Protein AF-A0A4S2AD80-F1 (afdb_monomer_lite)

Structure (mmCIF, N/CA/C/O backbone):
data_AF-A0A4S2AD80-F1
#
_entry.id   AF-A0A4S2AD80-F1
#
loop_
_atom_site.group_PDB
_atom_site.id
_atom_site.type_symbol
_atom_site.label_atom_id
_atom_site.label_alt_id
_atom_site.label_comp_id
_atom_site.label_asym_id
_atom_site.label_entity_id
_atom_site.label_seq_id
_atom_site.pdbx_PDB_ins_code
_atom_site.Cartn_x
_atom_site.Cartn_y
_atom_site.Cartn_z
_atom_site.occupancy
_atom_site.B_iso_or_equiv
_atom_site.auth_seq_id
_atom_site.auth_comp_id
_atom_site.auth_asym_id
_atom_site.auth_atom_id
_atom_site.pdbx_PDB_model_num
ATOM 1 N N . MET A 1 1 ? 10.348 11.667 -12.658 1.00 74.06 1 MET A N 1
ATOM 2 C CA . MET A 1 1 ? 10.059 10.318 -12.123 1.00 74.06 1 MET A CA 1
ATOM 3 C C . MET A 1 1 ? 10.846 9.302 -12.933 1.00 74.06 1 MET A C 1
ATOM 5 O O . MET A 1 1 ? 10.811 9.388 -14.156 1.00 74.06 1 MET A O 1
ATOM 9 N N . ASN A 1 2 ? 11.609 8.424 -12.281 1.00 86.81 2 ASN A N 1
ATOM 10 C CA . ASN A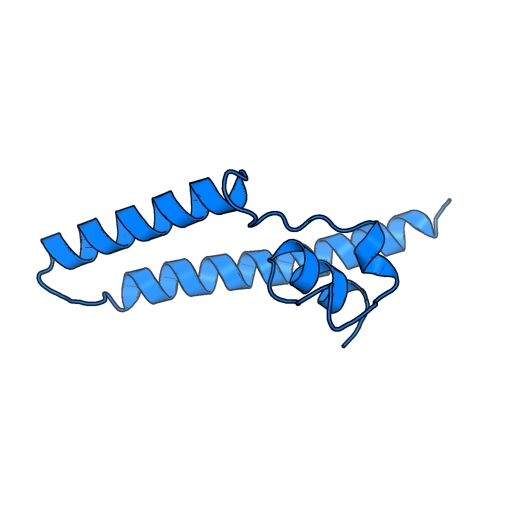 1 2 ? 12.415 7.408 -12.972 1.00 86.81 2 ASN A CA 1
ATOM 11 C C . ASN A 1 2 ? 11.561 6.191 -13.393 1.00 86.81 2 ASN A C 1
ATOM 13 O O . ASN A 1 2 ? 10.388 6.104 -13.036 1.00 86.81 2 ASN A O 1
ATOM 17 N N . GLU A 1 3 ? 12.142 5.283 -14.178 1.00 89.19 3 GLU A N 1
ATOM 18 C CA . GLU A 1 3 ? 11.465 4.093 -14.723 1.00 89.19 3 GLU A CA 1
ATOM 19 C C . GLU A 1 3 ? 10.856 3.204 -13.631 1.00 89.19 3 GLU A C 1
ATOM 21 O O . GLU A 1 3 ? 9.653 2.965 -13.642 1.00 89.19 3 GLU A O 1
ATOM 26 N N . LYS A 1 4 ? 11.635 2.795 -12.622 1.00 91.94 4 LYS A N 1
ATOM 27 C CA . LYS A 1 4 ? 11.118 1.943 -11.537 1.00 91.94 4 LYS A CA 1
ATOM 28 C C . LYS A 1 4 ? 9.967 2.580 -10.754 1.00 91.94 4 LYS A C 1
ATOM 30 O O . LYS A 1 4 ? 9.042 1.884 -10.356 1.00 91.94 4 LYS A O 1
ATOM 35 N N . GLN A 1 5 ? 9.981 3.904 -10.585 1.00 91.38 5 GLN A N 1
ATOM 36 C CA . GLN A 1 5 ? 8.865 4.637 -9.986 1.00 91.38 5 GLN A CA 1
ATOM 37 C C . GLN A 1 5 ? 7.622 4.632 -10.886 1.00 91.38 5 GLN A C 1
ATOM 39 O O . GLN A 1 5 ? 6.516 4.546 -10.363 1.00 91.38 5 GLN A O 1
ATOM 44 N N . ARG A 1 6 ? 7.778 4.717 -12.2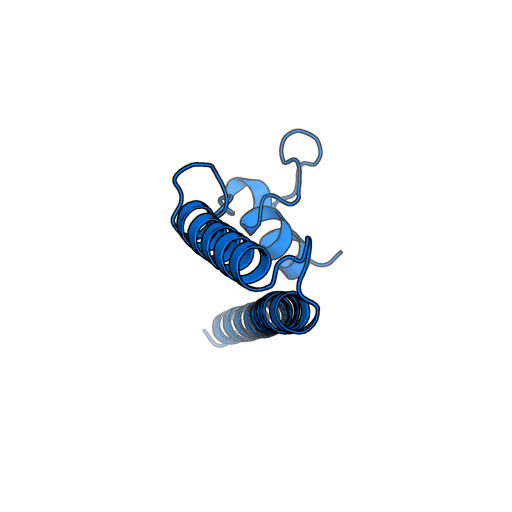17 1.00 89.75 6 ARG A N 1
ATOM 45 C CA . ARG A 1 6 ? 6.652 4.570 -13.157 1.00 89.75 6 ARG A CA 1
ATOM 46 C C . ARG A 1 6 ? 6.053 3.173 -13.066 1.00 89.75 6 ARG A C 1
ATOM 48 O O . ARG A 1 6 ? 4.856 3.064 -12.847 1.00 89.75 6 ARG A O 1
ATOM 55 N N . ILE A 1 7 ? 6.888 2.138 -13.153 1.00 91.56 7 ILE A N 1
ATOM 56 C CA . ILE A 1 7 ? 6.467 0.732 -13.059 1.00 91.56 7 ILE A CA 1
ATOM 57 C C . ILE A 1 7 ? 5.727 0.482 -11.748 1.00 91.56 7 ILE A C 1
ATOM 59 O O . ILE A 1 7 ? 4.626 -0.053 -11.763 1.00 91.56 7 ILE A O 1
ATOM 63 N N . PHE A 1 8 ? 6.288 0.926 -10.622 1.00 93.00 8 PHE A N 1
ATOM 64 C CA . PHE A 1 8 ? 5.636 0.772 -9.326 1.00 93.00 8 PHE A CA 1
ATOM 65 C C . PHE A 1 8 ? 4.263 1.452 -9.294 1.00 93.00 8 PHE A C 1
ATOM 67 O O . PHE A 1 8 ? 3.292 0.836 -8.871 1.00 93.00 8 PHE A O 1
ATOM 74 N N . LYS A 1 9 ? 4.145 2.695 -9.776 1.00 90.44 9 LYS A N 1
ATOM 75 C CA . LYS A 1 9 ? 2.854 3.400 -9.792 1.00 90.44 9 LYS A CA 1
ATOM 76 C C . LYS A 1 9 ? 1.824 2.744 -10.705 1.00 90.44 9 LYS A C 1
ATOM 78 O O . LYS A 1 9 ? 0.669 2.665 -10.310 1.00 90.44 9 LYS A O 1
ATOM 83 N N . LEU A 1 10 ? 2.243 2.277 -11.879 1.00 90.50 10 LEU A N 1
ATOM 84 C CA . LEU A 1 10 ? 1.391 1.535 -12.809 1.00 90.50 10 LEU A CA 1
ATOM 85 C C . LEU A 1 10 ? 0.867 0.243 -12.185 1.00 90.50 10 LEU A C 1
ATOM 87 O O . LEU A 1 10 ? -0.329 -0.008 -12.209 1.00 90.50 10 LEU A O 1
ATOM 91 N N . MET A 1 11 ? 1.759 -0.520 -11.553 1.00 92.81 11 MET A N 1
ATOM 92 C CA . MET A 1 11 ? 1.418 -1.771 -10.878 1.00 92.81 11 MET A CA 1
ATOM 93 C C . MET A 1 11 ? 0.434 -1.573 -9.719 1.00 92.81 11 MET A C 1
ATOM 95 O O . MET A 1 11 ? -0.314 -2.484 -9.394 1.00 92.81 11 MET A O 1
ATOM 99 N N . ASN A 1 12 ? 0.437 -0.394 -9.091 1.00 92.62 12 ASN A N 1
ATOM 100 C CA . ASN A 1 12 ? -0.460 -0.054 -7.984 1.00 92.62 12 ASN A CA 1
ATOM 101 C C . ASN A 1 12 ? -1.736 0.689 -8.433 1.00 92.62 12 ASN A C 1
ATOM 103 O O . ASN A 1 12 ? -2.418 1.261 -7.585 1.00 92.62 12 ASN A O 1
ATOM 107 N N . GLY A 1 13 ? -2.015 0.789 -9.738 1.00 87.25 13 GLY A N 1
ATOM 108 C CA . GLY A 1 13 ? -3.187 1.515 -10.249 1.00 87.25 13 GLY A CA 1
ATOM 109 C C . GLY A 1 13 ? -3.166 3.027 -9.970 1.00 87.25 13 GLY A C 1
ATOM 110 O O . GLY A 1 13 ? -4.166 3.722 -10.124 1.00 87.25 13 GLY A O 1
ATOM 111 N N . LEU A 1 14 ? -2.017 3.585 -9.565 1.00 82.38 14 LEU A N 1
ATOM 112 C CA . LEU A 1 14 ? -1.862 4.994 -9.165 1.00 82.38 14 LEU A CA 1
ATOM 113 C C . LEU A 1 14 ? -1.673 5.942 -10.357 1.00 82.38 14 LEU A C 1
ATOM 115 O O . LEU A 1 14 ? -1.324 7.114 -10.179 1.00 82.38 14 LEU A O 1
ATOM 119 N N . TRP A 1 15 ? -1.808 5.432 -11.577 1.00 71.44 15 TRP A N 1
ATOM 120 C CA . TRP A 1 15 ? -1.533 6.175 -12.791 1.00 71.44 15 TRP A CA 1
ATOM 121 C C . TRP A 1 15 ? -2.567 5.844 -13.858 1.00 71.44 15 TRP A C 1
ATOM 123 O O . TRP A 1 15 ? -2.707 4.696 -14.264 1.00 71.44 15 TRP A O 1
ATOM 133 N N . ASP A 1 16 ? -3.262 6.873 -14.332 1.00 65.69 16 ASP A N 1
ATOM 134 C CA . ASP A 1 16 ? -4.227 6.748 -15.416 1.00 65.69 16 ASP A CA 1
ATOM 135 C C . ASP A 1 16 ? -3.474 6.567 -16.744 1.00 65.69 16 ASP A C 1
ATOM 137 O O . ASP A 1 16 ? -2.928 7.516 -17.325 1.00 65.69 16 ASP A O 1
ATOM 141 N N . LEU A 1 17 ? -3.390 5.310 -17.179 1.00 58.62 17 LEU A N 1
ATOM 142 C CA . LEU A 1 17 ? -2.746 4.893 -18.420 1.00 58.62 17 LEU A CA 1
ATOM 143 C C . LEU A 1 17 ? -3.414 5.480 -19.670 1.00 58.62 17 LEU A C 1
ATOM 145 O O . LEU A 1 17 ? -2.740 5.628 -20.690 1.00 58.62 17 LEU A O 1
ATOM 149 N N . GLU A 1 18 ? -4.689 5.875 -19.595 1.00 55.81 18 GLU A N 1
ATOM 150 C CA . GLU A 1 18 ? -5.402 6.485 -20.722 1.00 55.81 18 GLU A CA 1
ATOM 151 C C . GLU A 1 18 ? -4.962 7.935 -20.962 1.00 55.81 18 GLU A C 1
ATOM 153 O O . GLU A 1 18 ? -4.994 8.424 -22.092 1.00 55.81 18 GLU A O 1
ATOM 158 N N . LYS A 1 19 ? -4.504 8.633 -19.914 1.00 59.59 19 LYS A N 1
ATOM 159 C CA . LYS A 1 19 ? -4.112 10.054 -19.986 1.00 59.59 19 LYS A CA 1
ATOM 160 C C . LYS A 1 19 ? -2.610 10.275 -20.134 1.00 59.59 19 LYS A C 1
ATOM 162 O O . LYS A 1 19 ? -2.191 11.347 -20.569 1.00 59.59 19 LYS A O 1
ATOM 167 N N . CYS A 1 20 ? -1.796 9.281 -19.788 1.00 59.19 20 CYS A N 1
ATOM 168 C CA . CYS A 1 20 ? -0.343 9.398 -19.772 1.00 59.19 20 CYS A CA 1
ATOM 169 C C . CYS A 1 20 ? 0.317 8.145 -20.359 1.00 59.19 20 CYS A C 1
ATOM 171 O O . CYS A 1 20 ? 0.680 7.222 -19.630 1.00 59.19 20 CYS A O 1
ATOM 173 N N . SER A 1 21 ? 0.541 8.152 -21.675 1.00 67.44 21 SER A N 1
ATOM 174 C CA . SER A 1 21 ? 1.325 7.124 -22.369 1.00 67.44 21 SER A CA 1
ATOM 175 C C . SER A 1 21 ? 2.767 7.107 -21.851 1.00 67.44 21 SER A C 1
ATOM 177 O O . SER A 1 21 ? 3.538 8.037 -22.106 1.00 67.44 21 SER A O 1
ATOM 179 N N . VAL A 1 22 ? 3.153 6.028 -21.174 1.00 72.88 22 VAL A N 1
ATOM 180 C CA . VAL A 1 22 ? 4.545 5.736 -20.810 1.00 72.88 22 VAL A CA 1
ATOM 181 C C . VAL A 1 22 ? 4.965 4.395 -21.420 1.00 72.88 22 VAL A C 1
ATOM 183 O O . VAL A 1 22 ? 4.114 3.512 -21.545 1.00 72.88 22 VAL A O 1
ATOM 186 N N . PRO A 1 23 ? 6.243 4.211 -21.807 1.00 78.31 23 PRO A N 1
ATOM 187 C CA . PRO A 1 23 ? 6.694 2.993 -22.488 1.00 78.31 23 PRO A CA 1
ATOM 188 C C . PRO A 1 23 ? 6.342 1.702 -21.738 1.00 78.31 23 PRO A C 1
ATOM 190 O O . PRO A 1 23 ? 5.997 0.691 -22.346 1.00 78.31 23 PRO A O 1
ATOM 193 N N . GLU A 1 24 ? 6.381 1.757 -20.407 1.00 78.69 24 GLU A N 1
ATOM 194 C CA . GLU A 1 24 ? 6.148 0.610 -19.535 1.00 78.69 24 GLU A CA 1
ATOM 195 C C . GLU A 1 24 ? 4.664 0.215 -19.440 1.00 78.69 24 GLU A C 1
ATOM 197 O O . GLU A 1 24 ? 4.354 -0.903 -19.038 1.00 78.69 24 GLU A O 1
ATOM 202 N N . GLY A 1 25 ? 3.737 1.089 -19.850 1.00 75.75 25 GLY A N 1
ATOM 203 C CA . GLY A 1 25 ? 2.291 0.878 -19.713 1.00 75.75 25 GLY A CA 1
ATOM 204 C C . GLY A 1 25 ? 1.720 -0.274 -20.543 1.00 75.75 25 GLY A C 1
ATOM 205 O O . GLY A 1 25 ? 0.651 -0.777 -20.233 1.00 75.75 25 GLY A O 1
ATOM 206 N N . SER A 1 26 ? 2.443 -0.725 -21.570 1.00 79.81 26 SER A N 1
ATOM 207 C CA . SER A 1 26 ? 2.075 -1.916 -22.352 1.00 79.81 26 SER A CA 1
ATOM 208 C C . SER A 1 26 ? 2.473 -3.235 -21.682 1.00 79.81 26 SER A C 1
ATOM 210 O O . SER A 1 26 ? 1.984 -4.294 -22.067 1.00 79.81 26 SER A O 1
ATOM 212 N N . MET A 1 27 ? 3.379 -3.181 -20.702 1.00 83.69 27 MET A N 1
ATOM 213 C CA . MET A 1 27 ? 3.972 -4.358 -20.063 1.00 83.69 27 MET A CA 1
ATOM 214 C C . MET A 1 27 ? 3.548 -4.523 -18.606 1.00 83.69 27 MET A C 1
ATOM 216 O O . MET A 1 27 ? 3.567 -5.638 -18.089 1.00 83.69 27 MET A O 1
ATOM 220 N N . VAL A 1 28 ? 3.229 -3.420 -17.929 1.00 87.81 28 VAL A N 1
ATOM 221 C CA . VAL A 1 28 ? 2.888 -3.421 -16.509 1.00 87.81 28 VAL A CA 1
ATOM 222 C C . VAL A 1 28 ? 1.379 -3.503 -16.357 1.00 87.81 28 VAL A C 1
ATOM 224 O O . VAL A 1 28 ? 0.656 -2.613 -16.798 1.00 87.81 28 VAL A O 1
ATOM 227 N N . LYS A 1 29 ? 0.927 -4.576 -15.714 1.00 89.44 29 LYS A N 1
ATOM 228 C CA . LYS A 1 29 ? -0.462 -4.764 -15.315 1.00 89.44 29 LYS A CA 1
ATOM 229 C C . LYS A 1 29 ? -0.752 -3.966 -14.041 1.00 89.44 29 LYS A C 1
ATOM 231 O O . LYS A 1 29 ? 0.114 -3.882 -13.175 1.00 89.44 29 LYS A O 1
ATOM 236 N N . ASP A 1 30 ? -1.961 -3.424 -13.923 1.00 91.31 30 ASP A N 1
ATOM 237 C CA . ASP A 1 30 ? -2.486 -2.958 -12.640 1.00 91.31 30 ASP A CA 1
ATOM 238 C C . ASP A 1 30 ?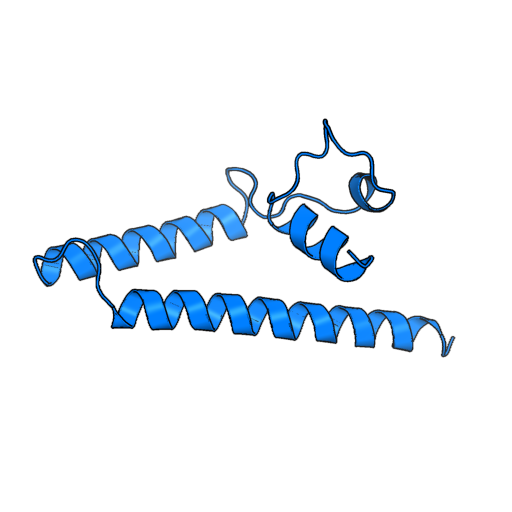 -2.810 -4.170 -11.753 1.00 91.31 30 ASP A C 1
ATOM 240 O O . ASP A 1 30 ? -3.757 -4.916 -12.000 1.00 91.31 30 ASP A O 1
ATOM 244 N N . GLU A 1 31 ? -1.994 -4.400 -10.729 1.00 94.94 31 GLU A N 1
ATOM 245 C CA . GLU A 1 31 ? -2.175 -5.518 -9.806 1.00 94.94 31 GLU A CA 1
ATOM 246 C C . GLU A 1 31 ? -3.242 -5.227 -8.748 1.00 94.94 31 GLU A C 1
ATOM 248 O O . GLU A 1 31 ? -3.582 -6.128 -7.989 1.00 94.94 31 GLU A O 1
ATOM 253 N N . PHE A 1 32 ? -3.801 -4.015 -8.691 1.00 94.19 32 PHE A N 1
ATOM 254 C CA . PHE A 1 32 ? -4.872 -3.612 -7.772 1.00 94.19 32 PHE A CA 1
ATOM 255 C C . PHE A 1 32 ? -6.242 -3.483 -8.450 1.00 94.19 32 PHE A C 1
ATOM 257 O O . PHE A 1 32 ? -7.211 -3.103 -7.786 1.00 94.19 32 PHE A O 1
ATOM 264 N N . GLU A 1 33 ? -6.347 -3.857 -9.729 1.00 93.75 33 GLU A N 1
ATOM 265 C CA . GLU A 1 33 ? -7.628 -3.964 -10.429 1.00 93.75 33 GLU A CA 1
ATOM 266 C C . GLU A 1 33 ? -8.637 -4.833 -9.649 1.00 93.75 33 GLU A C 1
ATOM 268 O O . GLU A 1 33 ? -8.271 -5.754 -8.912 1.00 93.75 33 GLU A O 1
ATOM 273 N N . GLU A 1 34 ? -9.933 -4.550 -9.791 1.00 93.62 34 GLU A N 1
ATOM 274 C CA . GLU A 1 34 ? -10.973 -5.264 -9.046 1.00 93.62 34 GLU A CA 1
ATOM 275 C C . GLU A 1 34 ? -10.915 -6.784 -9.292 1.00 93.62 34 GLU A C 1
ATOM 277 O O . GLU A 1 34 ? -10.888 -7.256 -10.427 1.00 93.62 34 GLU A O 1
ATOM 282 N N . GLY A 1 35 ? -10.899 -7.561 -8.203 1.00 95.19 35 GLY A N 1
ATOM 283 C CA . GLY A 1 35 ? -10.814 -9.025 -8.251 1.00 95.19 35 GLY A CA 1
ATOM 284 C C . GLY A 1 35 ? -9.391 -9.586 -8.345 1.00 95.19 35 GLY A C 1
ATOM 285 O O . GLY A 1 35 ? -9.217 -10.805 -8.297 1.00 95.19 35 GLY A O 1
ATOM 286 N N . SER A 1 36 ? -8.366 -8.735 -8.427 1.00 96.25 36 SER A N 1
ATOM 287 C CA . SER A 1 36 ? -6.970 -9.163 -8.358 1.00 96.25 36 SER A CA 1
ATOM 288 C C . SER A 1 36 ? -6.573 -9.653 -6.959 1.00 96.25 36 SER A C 1
ATOM 290 O O . SER A 1 36 ? -7.253 -9.418 -5.955 1.00 96.25 36 SER A O 1
ATOM 292 N N . VAL A 1 37 ? -5.403 -10.293 -6.874 1.00 97.06 37 VAL A N 1
ATOM 293 C CA . VAL A 1 37 ? -4.837 -10.735 -5.593 1.00 97.06 37 VAL A CA 1
ATOM 294 C C . VAL A 1 37 ? -4.585 -9.550 -4.656 1.00 97.06 37 VAL A C 1
ATOM 296 O O . VAL A 1 37 ? -4.998 -9.610 -3.499 1.00 97.06 37 VAL A O 1
ATOM 299 N N . CYS A 1 38 ? -3.955 -8.463 -5.122 1.00 96.06 38 CYS A N 1
ATOM 300 C CA . CYS A 1 38 ? -3.696 -7.314 -4.249 1.00 96.06 38 CYS A CA 1
ATOM 301 C C . CYS A 1 38 ? -4.989 -6.597 -3.848 1.00 96.06 38 CYS A C 1
ATOM 303 O O . CYS A 1 38 ? -5.099 -6.189 -2.695 1.00 96.06 38 CYS A O 1
ATOM 305 N N . SER A 1 39 ? -5.981 -6.509 -4.742 1.00 96.44 39 SER A N 1
ATOM 306 C CA . SER A 1 39 ? -7.295 -5.930 -4.438 1.00 96.44 39 SER A CA 1
ATOM 307 C C . SER A 1 39 ? -8.005 -6.697 -3.317 1.00 96.44 39 SER A C 1
ATOM 309 O O . SER A 1 39 ? -8.441 -6.105 -2.327 1.00 96.44 39 SER A O 1
ATOM 311 N N . MET A 1 40 ? -8.041 -8.031 -3.408 1.00 97.94 40 MET A N 1
ATOM 312 C CA . MET A 1 40 ? -8.653 -8.879 -2.380 1.00 97.94 40 MET A CA 1
ATOM 313 C C . MET A 1 40 ? -7.915 -8.796 -1.0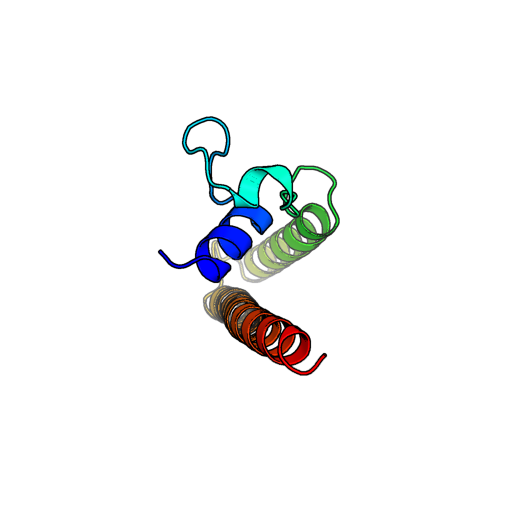39 1.00 97.94 40 MET A C 1
ATOM 315 O O . MET A 1 40 ? -8.550 -8.594 -0.007 1.00 97.94 40 MET A O 1
ATOM 319 N N . LEU A 1 41 ? -6.581 -8.889 -1.043 1.00 98.00 41 LEU A N 1
ATOM 320 C CA . LEU A 1 41 ? -5.784 -8.803 0.187 1.00 98.00 41 LEU A CA 1
ATOM 321 C C . LEU A 1 41 ? -5.894 -7.423 0.847 1.00 98.00 41 LEU A C 1
ATOM 323 O O . LEU A 1 41 ? -6.003 -7.325 2.069 1.00 98.00 41 LEU A O 1
ATOM 327 N N . TYR A 1 42 ? -5.895 -6.348 0.057 1.00 96.19 42 TYR A N 1
ATOM 328 C CA . TYR A 1 42 ? -6.074 -4.997 0.584 1.00 96.19 42 TYR A CA 1
ATOM 329 C C . TYR A 1 42 ? -7.464 -4.820 1.207 1.00 96.19 42 TYR A C 1
ATOM 331 O O . TYR A 1 42 ? -7.582 -4.239 2.287 1.00 96.19 42 TYR A O 1
ATOM 339 N N . LYS A 1 43 ? -8.507 -5.388 0.587 1.00 97.81 43 LYS A N 1
ATOM 340 C CA . LYS A 1 43 ? -9.855 -5.419 1.165 1.00 97.81 43 LYS A CA 1
ATOM 341 C C . LYS A 1 43 ? -9.888 -6.157 2.504 1.00 97.81 43 LYS A C 1
ATOM 343 O O . LYS A 1 43 ? -10.483 -5.655 3.451 1.00 97.81 43 LYS A O 1
ATOM 348 N N . GLU A 1 44 ? -9.209 -7.296 2.629 1.00 98.44 44 GLU A N 1
ATOM 349 C CA . GLU A 1 44 ? -9.125 -8.017 3.906 1.00 98.44 44 GLU A CA 1
ATOM 350 C C . GLU A 1 44 ? -8.425 -7.199 5.002 1.00 98.44 44 GLU A C 1
ATOM 352 O O . GLU A 1 44 ? -8.885 -7.189 6.149 1.00 98.44 44 GLU A O 1
ATOM 357 N N . VAL A 1 45 ? -7.348 -6.480 4.657 1.00 98.06 45 VAL A N 1
ATOM 358 C CA . VAL A 1 45 ? -6.660 -5.551 5.572 1.00 98.06 45 VAL A CA 1
ATOM 359 C C . VAL A 1 45 ? -7.598 -4.425 6.008 1.00 98.06 45 VAL A C 1
ATOM 361 O O . VAL A 1 45 ? -7.694 -4.138 7.203 1.00 98.06 45 VAL A O 1
ATOM 364 N N . TYR A 1 46 ? -8.325 -3.824 5.064 1.00 97.38 46 TYR A N 1
ATOM 365 C CA . TYR A 1 46 ? -9.307 -2.780 5.346 1.00 97.38 46 TYR A CA 1
ATOM 366 C C . TYR A 1 46 ? -10.415 -3.286 6.279 1.00 97.38 46 TYR A C 1
ATOM 368 O O . TYR A 1 46 ? -10.665 -2.690 7.328 1.00 97.38 46 TYR A O 1
ATOM 376 N N . ASP A 1 47 ? -11.024 -4.428 5.961 1.00 98.44 47 ASP A N 1
ATOM 377 C CA . ASP A 1 47 ? -12.096 -5.014 6.765 1.00 98.44 47 ASP A CA 1
ATOM 378 C C . ASP A 1 47 ? -11.599 -5.381 8.176 1.00 98.44 47 ASP A C 1
ATOM 380 O O . ASP A 1 47 ? -12.322 -5.228 9.163 1.00 98.44 47 ASP A O 1
ATOM 384 N N . ALA A 1 48 ? -10.353 -5.851 8.305 1.00 98.56 48 ALA A N 1
ATOM 385 C CA . ALA A 1 48 ? -9.729 -6.110 9.600 1.00 98.56 48 ALA A CA 1
ATOM 386 C C . ALA A 1 48 ? -9.528 -4.825 10.418 1.00 98.56 48 ALA A C 1
ATOM 388 O O . ALA A 1 48 ? -9.844 -4.824 11.612 1.00 98.56 48 ALA A O 1
ATOM 389 N N . ASN A 1 49 ? -9.067 -3.740 9.787 1.00 98.25 49 ASN A N 1
ATOM 390 C CA . ASN A 1 49 ? -8.936 -2.428 10.423 1.00 98.25 49 ASN A CA 1
ATOM 391 C C . ASN A 1 49 ? -10.296 -1.916 10.926 1.00 98.25 49 ASN A C 1
ATOM 393 O O . ASN A 1 49 ? -10.431 -1.559 12.098 1.00 98.25 49 ASN A O 1
ATOM 397 N N . ARG A 1 50 ? -11.345 -1.997 10.093 1.00 98.38 50 ARG A N 1
ATOM 398 C CA . ARG A 1 50 ? -12.713 -1.608 10.477 1.00 98.38 50 ARG A CA 1
ATOM 399 C C . ARG A 1 50 ? -13.206 -2.371 11.705 1.00 98.38 50 ARG A C 1
ATOM 401 O O . ARG A 1 50 ? -13.651 -1.747 12.665 1.00 98.38 50 ARG A O 1
ATOM 408 N N . ARG A 1 51 ? -13.028 -3.697 11.740 1.00 98.56 51 ARG A N 1
ATOM 409 C CA . ARG A 1 51 ? -13.387 -4.520 12.913 1.00 98.56 51 ARG A CA 1
ATOM 410 C C . ARG A 1 51 ? -12.570 -4.184 14.167 1.00 98.56 51 ARG A C 1
ATOM 412 O O . ARG A 1 51 ? -13.031 -4.429 15.281 1.00 98.56 51 ARG A O 1
ATOM 419 N N . ILE A 1 52 ? -11.329 -3.708 14.038 1.00 98.44 52 ILE A N 1
ATOM 420 C CA . ILE A 1 52 ? -10.540 -3.227 15.187 1.00 98.44 52 ILE A CA 1
ATOM 421 C C . ILE A 1 52 ? -11.122 -1.911 15.704 1.00 98.44 52 ILE A C 1
ATOM 423 O O . ILE A 1 52 ? -11.453 -1.835 16.886 1.00 98.44 52 ILE A O 1
ATOM 427 N N . CYS A 1 53 ? -11.311 -0.932 14.821 1.00 98.38 53 CYS A N 1
ATOM 428 C CA . CYS A 1 53 ? -11.863 0.378 15.157 1.00 98.38 53 CYS A CA 1
ATOM 429 C C . CYS A 1 53 ? -13.244 0.258 15.829 1.00 98.38 53 CYS A C 1
ATOM 431 O O . CYS A 1 53 ? -13.469 0.833 16.893 1.00 98.38 53 CYS A O 1
ATOM 433 N N . GLU A 1 54 ? -14.124 -0.599 15.298 1.00 98.50 54 GLU A N 1
ATOM 434 C CA . GLU A 1 54 ? -15.437 -0.895 15.888 1.00 98.50 54 GLU A CA 1
ATOM 435 C C . GLU A 1 54 ? -15.341 -1.458 17.313 1.00 98.50 54 GLU A C 1
ATOM 437 O O . GLU A 1 54 ? -16.073 -1.021 18.199 1.00 98.50 54 GLU A O 1
ATOM 442 N N . ARG A 1 55 ? -14.418 -2.398 17.568 1.00 98.38 55 ARG A N 1
ATOM 443 C CA . ARG A 1 55 ? -14.216 -2.974 18.912 1.00 98.38 55 ARG A CA 1
ATOM 444 C C . ARG A 1 55 ? -13.672 -1.962 19.916 1.00 98.38 55 ARG A C 1
ATOM 446 O O . ARG A 1 55 ? -13.934 -2.102 21.107 1.00 98.38 55 ARG A O 1
ATOM 453 N N . LEU A 1 56 ? -12.906 -0.983 19.445 1.00 97.94 56 LEU A N 1
ATOM 454 C CA . LEU A 1 56 ? -12.335 0.085 20.263 1.00 97.94 56 LEU A CA 1
ATOM 455 C C . LEU A 1 56 ? -13.276 1.292 20.407 1.00 97.94 56 LEU A C 1
ATOM 457 O O . LEU A 1 56 ? -13.020 2.159 21.239 1.00 97.94 56 LEU A O 1
ATOM 461 N N . GLY A 1 57 ? -14.363 1.350 19.631 1.00 98.12 57 GLY A N 1
ATOM 462 C CA . GLY A 1 57 ? -15.282 2.488 19.617 1.00 98.12 57 GLY A CA 1
ATOM 463 C C . GLY A 1 57 ? -14.659 3.762 19.037 1.00 98.12 57 GLY A C 1
ATOM 464 O O . GLY A 1 57 ? -15.054 4.859 19.426 1.00 98.12 57 GLY A O 1
ATOM 465 N N . VAL A 1 58 ? -13.681 3.623 18.138 1.00 98.25 58 VAL A N 1
ATOM 466 C CA . VAL A 1 58 ? -13.002 4.736 17.456 1.00 98.25 58 VAL A CA 1
ATOM 467 C C . VAL A 1 58 ? -13.271 4.679 15.955 1.00 98.25 58 VAL A C 1
ATOM 469 O O . VAL A 1 58 ? -13.630 3.633 15.418 1.00 98.25 58 VAL A O 1
ATOM 472 N N . GLU A 1 59 ? -13.114 5.805 15.265 1.00 96.75 59 GLU A N 1
ATOM 473 C CA . GLU A 1 59 ? -13.228 5.848 13.802 1.00 96.75 59 GLU A CA 1
ATOM 474 C C . GLU A 1 59 ? -11.962 5.318 13.116 1.00 96.75 59 GLU A C 1
ATOM 476 O O . GLU A 1 59 ? -12.064 4.572 12.139 1.00 96.75 59 GLU A O 1
ATOM 481 N N . GLU A 1 60 ? -10.801 5.662 13.680 1.00 96.75 60 GLU A N 1
ATOM 482 C CA . GLU A 1 60 ? -9.463 5.289 13.227 1.00 96.75 60 GLU A CA 1
ATOM 483 C C . GLU A 1 60 ? -8.573 4.986 14.439 1.00 96.75 60 GLU A C 1
ATOM 485 O O . GLU A 1 60 ? -8.618 5.695 15.451 1.00 96.75 60 GLU A O 1
ATOM 490 N N . ASP A 1 61 ? -7.739 3.952 14.329 1.00 98.19 61 ASP A N 1
ATOM 491 C CA . ASP A 1 61 ? -6.734 3.615 15.335 1.00 98.19 61 ASP A CA 1
ATOM 492 C C . ASP A 1 61 ? -5.329 3.975 14.837 1.00 98.19 61 ASP A C 1
ATOM 494 O O . ASP A 1 61 ? -4.857 3.489 13.807 1.00 98.19 61 ASP A O 1
ATOM 498 N N . ARG A 1 62 ? -4.636 4.827 15.598 1.00 98.06 62 ARG A N 1
ATOM 499 C CA . ARG A 1 62 ? -3.317 5.353 15.227 1.00 98.06 62 ARG A CA 1
ATOM 500 C C . ARG A 1 62 ? -2.275 4.256 15.018 1.00 98.06 62 ARG A C 1
ATOM 502 O O . ARG A 1 62 ? -1.426 4.396 14.135 1.00 98.06 62 ARG A O 1
ATOM 509 N N . ASP A 1 63 ? -2.281 3.223 15.851 1.00 98.38 63 ASP A N 1
ATOM 510 C CA . ASP A 1 63 ? -1.250 2.192 15.809 1.00 98.38 63 ASP A CA 1
ATOM 511 C C . ASP A 1 63 ? -1.505 1.229 14.647 1.00 98.38 63 ASP A C 1
ATOM 513 O O . ASP A 1 63 ? -0.556 0.828 13.970 1.00 98.38 63 ASP A O 1
ATOM 517 N N . VAL A 1 64 ? -2.771 0.932 14.334 1.00 97.81 64 VAL A N 1
ATOM 518 C CA . VAL A 1 64 ? -3.131 0.160 13.134 1.00 97.81 64 VAL A CA 1
ATOM 519 C C . VAL A 1 64 ? -2.735 0.907 11.857 1.00 97.81 64 VAL A C 1
ATOM 521 O O . VAL A 1 64 ? -2.070 0.321 11.000 1.00 97.81 64 VAL A O 1
ATOM 524 N N . GLU A 1 65 ? -3.043 2.202 11.752 1.00 97.62 65 GLU A N 1
ATOM 525 C CA . GLU A 1 65 ? -2.629 3.029 10.607 1.00 97.62 65 GLU A CA 1
ATOM 526 C C . GLU A 1 65 ? -1.102 3.109 10.477 1.00 97.62 65 GLU A C 1
ATOM 528 O O . GLU A 1 65 ? -0.544 3.035 9.377 1.00 97.62 65 GLU A O 1
ATOM 533 N N . LEU A 1 66 ? -0.389 3.192 11.604 1.00 98.50 66 LEU A N 1
ATOM 534 C CA . LEU A 1 66 ? 1.071 3.164 11.622 1.00 98.50 66 LEU A CA 1
ATOM 535 C C . LEU A 1 66 ? 1.618 1.823 11.119 1.00 98.50 66 LEU A C 1
ATOM 537 O O . LEU A 1 66 ? 2.578 1.815 10.344 1.00 98.50 66 LEU A O 1
ATOM 541 N N . ILE A 1 67 ? 1.026 0.698 11.529 1.00 98.31 67 ILE A N 1
ATOM 542 C CA . ILE A 1 67 ? 1.421 -0.642 11.077 1.00 98.31 67 ILE A CA 1
ATOM 543 C C . ILE A 1 67 ? 1.185 -0.787 9.571 1.00 98.31 67 ILE A C 1
ATOM 545 O O . ILE A 1 67 ? 2.128 -1.107 8.844 1.00 98.31 67 ILE A O 1
ATOM 549 N N . ILE A 1 68 ? -0.034 -0.515 9.093 1.00 97.75 68 ILE A N 1
ATOM 550 C CA . ILE A 1 68 ? -0.397 -0.632 7.671 1.00 97.75 68 ILE A CA 1
ATOM 551 C C . ILE A 1 68 ? 0.498 0.286 6.833 1.00 97.75 68 ILE A C 1
ATOM 553 O O . ILE A 1 68 ? 1.153 -0.164 5.890 1.00 97.75 68 ILE A O 1
ATOM 557 N N . GLY A 1 69 ? 0.609 1.558 7.221 1.00 97.62 69 GLY A N 1
ATOM 558 C CA . GLY A 1 69 ? 1.414 2.543 6.508 1.00 97.62 69 GLY A CA 1
ATOM 559 C C . GLY A 1 69 ? 2.900 2.183 6.451 1.00 97.62 69 GLY A C 1
ATOM 560 O O . GLY A 1 69 ? 3.537 2.363 5.411 1.00 97.62 69 GLY A O 1
ATOM 561 N N . ASN A 1 70 ? 3.476 1.653 7.533 1.00 98.56 70 ASN A N 1
ATOM 562 C CA . ASN A 1 70 ? 4.882 1.245 7.534 1.00 98.56 70 ASN A CA 1
ATOM 563 C C . ASN A 1 70 ? 5.124 -0.040 6.737 1.00 98.56 70 ASN A C 1
ATOM 565 O O . ASN A 1 70 ? 6.138 -0.119 6.045 1.00 98.56 70 ASN A O 1
ATOM 569 N N . LEU A 1 71 ? 4.211 -1.013 6.770 1.00 98.12 71 LEU A N 1
ATOM 570 C CA . LEU A 1 71 ? 4.323 -2.222 5.950 1.00 98.12 71 LEU A CA 1
ATOM 571 C C . LEU A 1 71 ? 4.257 -1.897 4.451 1.00 98.12 71 LEU A C 1
ATOM 573 O O . LEU A 1 71 ? 5.083 -2.401 3.689 1.00 98.12 71 LEU A O 1
ATOM 577 N N . LEU A 1 72 ? 3.367 -0.988 4.037 1.00 96.25 72 LEU A N 1
ATOM 578 C CA . LEU A 1 72 ? 3.306 -0.510 2.651 1.00 96.25 72 LEU A CA 1
ATOM 579 C C . LEU A 1 72 ? 4.609 0.193 2.230 1.00 96.25 72 LEU A C 1
ATOM 581 O O . LEU A 1 72 ? 5.153 -0.103 1.166 1.00 96.25 72 LEU A O 1
ATOM 585 N N . LYS A 1 73 ? 5.173 1.057 3.087 1.00 97.94 73 LYS A N 1
ATOM 586 C CA . LYS A 1 73 ? 6.465 1.729 2.830 1.00 97.94 73 LYS A CA 1
ATOM 587 C C . LYS A 1 73 ? 7.640 0.753 2.751 1.00 97.94 73 LYS A C 1
ATOM 589 O O . LYS A 1 73 ? 8.536 0.937 1.926 1.00 97.94 73 LYS A O 1
ATOM 594 N N . ILE A 1 74 ? 7.660 -0.278 3.599 1.00 98.44 74 ILE A N 1
ATOM 595 C CA . ILE A 1 74 ? 8.670 -1.344 3.534 1.00 98.44 74 ILE A CA 1
ATOM 596 C C . ILE A 1 74 ? 8.557 -2.077 2.193 1.00 98.44 74 ILE A C 1
ATOM 598 O O . ILE A 1 74 ? 9.574 -2.252 1.520 1.00 98.44 74 ILE A O 1
ATOM 602 N N . GLY A 1 75 ? 7.338 -2.440 1.779 1.00 96.81 75 GLY A N 1
ATOM 603 C CA . GLY A 1 75 ? 7.079 -3.090 0.494 1.00 96.81 75 GLY A CA 1
ATOM 604 C C . GLY A 1 75 ? 7.517 -2.238 -0.701 1.00 96.81 75 GLY A C 1
ATOM 605 O O . GLY A 1 75 ? 8.185 -2.742 -1.608 1.00 96.81 75 GLY A O 1
ATOM 606 N N . GLU A 1 76 ? 7.235 -0.933 -0.677 1.00 96.12 76 GLU A N 1
ATOM 607 C CA . GLU A 1 76 ? 7.725 0.011 -1.688 1.00 96.12 76 GLU A CA 1
ATOM 608 C C . GLU A 1 76 ? 9.258 0.020 -1.727 1.00 96.12 76 GLU A C 1
ATOM 610 O O . GLU A 1 76 ? 9.858 -0.187 -2.785 1.00 96.12 76 GLU A O 1
ATOM 615 N N . TYR A 1 77 ? 9.917 0.196 -0.578 1.00 97.75 77 TYR A N 1
ATOM 616 C CA . TYR A 1 77 ? 11.377 0.231 -0.506 1.00 97.75 77 TYR A CA 1
ATOM 617 C C . TYR A 1 77 ? 12.015 -1.061 -1.040 1.00 97.75 77 TYR A C 1
ATOM 619 O O . TYR A 1 77 ? 12.960 -1.003 -1.835 1.00 97.75 77 TYR A O 1
ATOM 627 N N . GLN A 1 78 ? 11.488 -2.224 -0.647 1.00 98.00 78 GLN A N 1
ATOM 628 C CA . GLN A 1 78 ? 11.947 -3.526 -1.133 1.00 98.00 78 GLN A CA 1
ATOM 629 C C . GLN A 1 78 ? 11.749 -3.666 -2.643 1.00 98.00 78 GLN A C 1
ATOM 631 O O . GLN A 1 78 ? 12.686 -4.068 -3.334 1.00 98.00 78 GLN A O 1
ATOM 636 N N . SER A 1 79 ? 10.598 -3.249 -3.174 1.00 96.38 79 SER A N 1
ATOM 637 C CA . SER A 1 79 ? 10.309 -3.273 -4.614 1.00 96.38 79 SER A CA 1
ATOM 638 C C . SER A 1 79 ? 11.326 -2.451 -5.412 1.00 96.38 79 SER A C 1
ATOM 640 O O . SER A 1 79 ? 11.849 -2.911 -6.430 1.00 96.38 79 SER A O 1
ATOM 642 N N . MET A 1 80 ? 11.701 -1.268 -4.911 1.00 96.19 80 MET A N 1
ATOM 643 C CA . MET A 1 80 ? 12.730 -0.435 -5.547 1.00 96.19 80 MET A CA 1
ATOM 644 C C . MET A 1 80 ? 14.098 -1.125 -5.579 1.00 96.19 80 MET A C 1
ATOM 646 O O . MET A 1 80 ? 14.819 -0.999 -6.571 1.00 96.19 80 MET A O 1
ATOM 650 N N . LYS A 1 81 ? 14.467 -1.845 -4.511 1.00 96.75 81 LYS A N 1
ATOM 651 C CA . LYS A 1 81 ? 15.722 -2.610 -4.450 1.00 96.75 81 LYS A CA 1
ATOM 652 C C . LYS A 1 81 ? 15.690 -3.830 -5.362 1.00 96.75 81 LYS A C 1
ATOM 654 O O . LYS A 1 81 ? 16.663 -4.060 -6.073 1.00 96.75 81 LYS A O 1
ATOM 659 N N . MET A 1 82 ? 14.584 -4.572 -5.380 1.00 96.00 82 MET A N 1
ATOM 660 C CA . MET A 1 82 ? 14.397 -5.729 -6.259 1.00 96.00 82 MET A CA 1
ATOM 661 C C . MET A 1 82 ? 14.540 -5.338 -7.729 1.00 96.00 82 MET A C 1
ATOM 663 O O . MET A 1 82 ? 15.249 -6.020 -8.466 1.00 96.00 82 MET A O 1
ATOM 667 N N . TYR A 1 83 ? 13.956 -4.204 -8.133 1.00 94.06 83 TYR A N 1
ATOM 668 C CA . TYR A 1 83 ? 14.145 -3.667 -9.479 1.00 94.06 83 TYR A CA 1
ATOM 669 C C . TYR A 1 83 ? 15.623 -3.394 -9.783 1.00 94.06 83 TYR A C 1
ATOM 671 O O . TYR A 1 83 ? 16.148 -3.854 -10.797 1.00 94.06 83 TYR A O 1
ATOM 679 N N . ASP A 1 84 ? 16.316 -2.681 -8.886 1.00 94.12 84 ASP A N 1
ATOM 680 C CA . ASP A 1 84 ? 17.732 -2.345 -9.065 1.00 94.12 84 ASP A CA 1
ATOM 681 C C . ASP A 1 84 ? 18.613 -3.604 -9.169 1.00 94.12 84 ASP A C 1
ATOM 683 O O . ASP A 1 84 ? 19.543 -3.642 -9.976 1.00 94.12 84 ASP A O 1
ATOM 687 N N . TYR A 1 85 ? 18.337 -4.639 -8.370 1.00 93.62 85 TYR A N 1
ATOM 688 C CA . TYR A 1 85 ? 19.061 -5.912 -8.428 1.00 93.62 85 TYR A CA 1
ATOM 689 C C . TYR A 1 85 ? 18.775 -6.676 -9.724 1.00 93.62 85 TYR A C 1
ATOM 691 O O . TYR A 1 85 ? 19.715 -7.126 -10.381 1.00 93.62 85 TYR A O 1
ATOM 699 N N . GLY A 1 86 ? 17.509 -6.754 -10.143 1.00 91.50 86 GLY A N 1
ATOM 700 C CA . GLY A 1 86 ? 17.125 -7.377 -11.409 1.00 91.50 86 GLY A CA 1
ATOM 701 C C . GLY A 1 86 ? 17.787 -6.697 -12.611 1.00 91.50 86 GLY A C 1
ATOM 702 O O . GLY A 1 86 ? 18.368 -7.367 -13.464 1.00 91.50 86 GLY A O 1
ATOM 703 N N . ALA A 1 87 ? 17.797 -5.362 -12.644 1.00 88.62 87 ALA A N 1
ATOM 704 C CA . ALA A 1 87 ? 18.442 -4.591 -13.706 1.00 88.62 87 ALA A CA 1
ATOM 705 C C . ALA A 1 87 ? 19.969 -4.791 -13.758 1.00 88.62 87 ALA A C 1
ATOM 707 O O . ALA A 1 87 ? 20.546 -4.793 -14.846 1.00 88.62 87 ALA A O 1
ATOM 708 N N . LYS A 1 88 ? 20.631 -4.978 -12.606 1.00 82.19 88 LYS A N 1
ATOM 709 C CA . LYS A 1 88 ? 22.066 -5.307 -12.541 1.00 82.19 88 LYS A CA 1
ATOM 710 C C . LYS A 1 88 ? 22.356 -6.714 -13.057 1.00 82.19 88 LYS A C 1
ATOM 712 O O . LYS A 1 88 ? 23.262 -6.867 -13.865 1.00 82.19 88 LYS A O 1
ATOM 717 N N . SER A 1 89 ? 21.549 -7.702 -12.667 1.00 75.94 89 SER A N 1
ATOM 718 C CA . SER A 1 89 ? 21.742 -9.103 -13.077 1.00 75.94 89 SER A CA 1
ATOM 719 C C . SER A 1 89 ? 21.672 -9.320 -14.595 1.00 75.94 89 SER A C 1
ATOM 721 O O . SER A 1 89 ? 22.328 -10.210 -15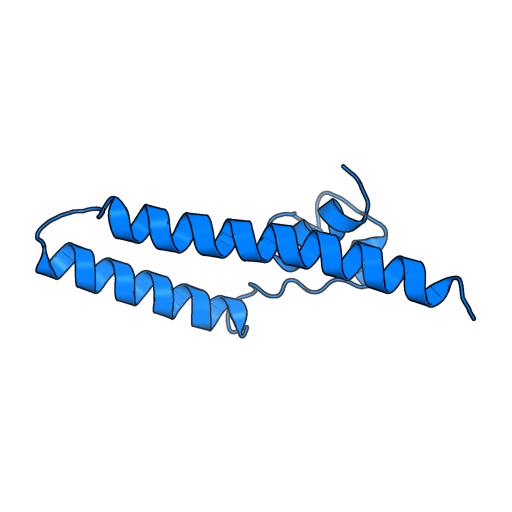.120 1.00 75.94 89 SER A O 1
ATOM 723 N N . LYS A 1 90 ? 20.940 -8.467 -15.326 1.00 66.12 90 LYS A N 1
ATOM 724 C CA . LYS A 1 90 ? 20.856 -8.503 -16.797 1.00 66.12 90 LYS A CA 1
ATOM 725 C C . LYS A 1 90 ? 22.082 -7.933 -17.522 1.00 66.12 90 LYS A C 1
ATOM 727 O O . LYS A 1 90 ? 22.156 -8.074 -18.732 1.00 66.12 90 LYS A O 1
ATOM 732 N N . LYS A 1 91 ? 22.995 -7.246 -16.826 1.00 61.25 91 LYS A N 1
ATOM 733 C CA . LYS A 1 91 ? 24.218 -6.672 -17.424 1.00 61.25 91 LYS A CA 1
ATOM 734 C C . LYS A 1 91 ? 25.430 -7.602 -17.332 1.00 61.25 91 LYS A C 1
ATOM 736 O O . LYS A 1 91 ? 26.483 -7.257 -17.856 1.00 61.25 91 LYS A O 1
ATOM 741 N N . GLU A 1 92 ? 25.292 -8.727 -16.636 1.00 54.97 92 GLU A N 1
ATOM 742 C CA . GLU A 1 92 ? 26.367 -9.698 -16.392 1.00 54.97 92 GLU A CA 1
ATOM 743 C C . GLU A 1 92 ? 26.273 -10.943 -17.302 1.00 54.97 92 GLU A C 1
ATOM 745 O O . GLU A 1 92 ? 27.061 -11.872 -17.144 1.00 54.97 92 GLU A O 1
ATOM 750 N N . TYR A 1 93 ? 25.356 -10.931 -18.277 1.00 45.81 93 TYR A N 1
ATOM 751 C CA . TYR A 1 93 ? 25.213 -11.905 -19.368 1.00 45.81 93 TYR A CA 1
ATOM 752 C C . TYR A 1 93 ? 25.165 -11.175 -20.712 1.00 45.81 93 TYR A C 1
ATOM 754 O O . TYR A 1 93 ? 25.520 -11.810 -21.729 1.00 45.81 93 TYR A O 1
#

Secondary structure (DSSP, 8-state):
--HHHHHHHHHTT-S-TTT---GGGGT---TTSTTSHHHHHHHHHHHHHHHHHHHHT-S--HHHHHHHHHHHHHHHHHHHHHHHHHHHHTT--

Radius of gyration: 16.74 Å; chains: 1; bounding box: 42×22×43 Å

pLDDT: mean 89.55, std 12.48, range [45.81, 98.56]

Sequence (93 aa):
MNEKQRIFKLMNGLWDLEKCSVPEGSMVKDEFEEGSVCSMLYKEVYDANRRICERLGVEEDRDVELIIGNLLKIGEYQSMKMYDYGAKSKKEY

Foldseek 3Di:
DDDLVVLVCQCCVVDDCVVDPDPCNVPRHNQCPPPHPVVVVVVVLVVVQVVVCVVVVHPGDPVSCVVVVVVVVVVSVVSVVVVVVVVVVV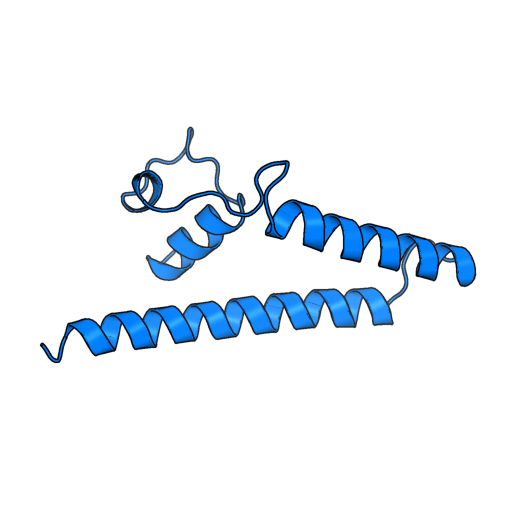VVD